Protein AF-A0A7J4EWZ9-F1 (afdb_monomer_lite)

Radius of gyration: 11.61 Å; chains: 1; bounding box: 24×22×36 Å

Structure (mmCIF, N/CA/C/O backbone):
data_AF-A0A7J4EWZ9-F1
#
_entry.id   AF-A0A7J4EWZ9-F1
#
loop_
_atom_site.group_PDB
_atom_site.id
_atom_site.type_symbol
_atom_site.label_atom_id
_atom_site.label_alt_id
_atom_site.label_comp_id
_atom_site.label_asym_id
_atom_site.label_entity_id
_atom_site.label_seq_id
_atom_site.pdbx_PDB_ins_code
_atom_site.Cartn_x
_atom_site.Cartn_y
_atom_site.Cartn_z
_atom_site.occupancy
_atom_site.B_iso_or_equiv
_atom_site.auth_seq_id
_atom_site.auth_comp_id
_atom_site.auth_asym_id
_atom_site.auth_atom_id
_atom_site.pdbx_PDB_model_num
ATOM 1 N N . MET A 1 1 ? -11.165 -4.378 15.866 1.00 59.34 1 MET A N 1
ATOM 2 C CA . MET A 1 1 ? -11.743 -3.559 14.776 1.00 59.34 1 MET A CA 1
ATOM 3 C C . MET A 1 1 ? -10.880 -3.749 13.546 1.00 59.34 1 MET A C 1
ATOM 5 O O . MET A 1 1 ? -9.666 -3.655 13.686 1.00 59.34 1 MET A O 1
ATOM 9 N N . LYS A 1 2 ? -11.473 -4.036 12.381 1.00 70.12 2 LYS A N 1
ATOM 10 C CA . LYS A 1 2 ? -10.745 -3.930 11.110 1.00 70.12 2 LYS A CA 1
ATOM 11 C C . LYS A 1 2 ? -10.344 -2.467 10.910 1.00 70.12 2 LYS A C 1
ATOM 13 O O . LYS A 1 2 ? -11.160 -1.579 11.152 1.00 70.12 2 LYS A O 1
ATOM 18 N N . LYS A 1 3 ? -9.082 -2.224 10.553 1.00 84.12 3 LYS A N 1
ATOM 19 C CA . LYS A 1 3 ? -8.621 -0.900 10.119 1.00 84.12 3 LYS A CA 1
ATOM 20 C C . LYS A 1 3 ? -8.864 -0.806 8.615 1.00 84.12 3 LYS A C 1
ATOM 22 O O . LYS A 1 3 ? -8.563 -1.761 7.906 1.00 84.12 3 LYS A O 1
ATOM 27 N N . GLU A 1 4 ? -9.370 0.328 8.157 1.00 95.81 4 GLU A N 1
ATOM 28 C CA . GLU A 1 4 ? -9.530 0.641 6.736 1.00 95.81 4 GLU A CA 1
ATOM 29 C C . GLU A 1 4 ? -8.555 1.754 6.346 1.00 95.81 4 GLU A C 1
ATOM 31 O O . GLU A 1 4 ? -8.258 2.626 7.170 1.00 95.81 4 GLU A O 1
ATOM 36 N N . ALA A 1 5 ? -8.066 1.721 5.108 1.00 98.25 5 ALA A N 1
ATOM 37 C CA . ALA A 1 5 ? -7.214 2.763 4.542 1.00 98.25 5 ALA A CA 1
ATOM 38 C C . ALA A 1 5 ? -7.579 3.065 3.087 1.00 98.25 5 ALA A C 1
ATOM 40 O O . ALA A 1 5 ? -7.963 2.162 2.340 1.00 98.25 5 ALA A O 1
ATOM 41 N N . ASN A 1 6 ? -7.390 4.313 2.665 1.00 98.62 6 ASN A N 1
ATOM 42 C CA . ASN A 1 6 ? -7.419 4.679 1.254 1.00 98.62 6 ASN A CA 1
ATOM 43 C C . ASN A 1 6 ? -6.196 4.095 0.545 1.00 98.62 6 ASN A C 1
ATOM 45 O O . ASN A 1 6 ? -5.092 4.074 1.091 1.00 98.62 6 ASN A O 1
ATOM 49 N N . LEU A 1 7 ? -6.373 3.664 -0.698 1.00 98.56 7 LEU A N 1
ATOM 50 C CA . LEU A 1 7 ? -5.302 3.161 -1.542 1.00 98.56 7 LEU A CA 1
ATOM 51 C C . LEU A 1 7 ? -5.087 4.099 -2.725 1.00 98.56 7 LEU A C 1
ATOM 53 O O . LEU A 1 7 ? -5.974 4.289 -3.558 1.00 98.56 7 LEU A O 1
ATOM 57 N N . TYR A 1 8 ? -3.871 4.624 -2.829 1.00 98.50 8 TYR A N 1
ATOM 58 C CA . TYR A 1 8 ? -3.422 5.442 -3.944 1.00 98.50 8 TYR A CA 1
ATOM 59 C C . TYR A 1 8 ? -2.398 4.683 -4.784 1.00 98.50 8 TYR A C 1
ATOM 61 O O . TYR A 1 8 ? -1.390 4.202 -4.264 1.00 98.50 8 TYR A O 1
ATOM 69 N N . ILE A 1 9 ? -2.612 4.631 -6.099 1.00 97.50 9 ILE A N 1
ATOM 70 C CA . ILE A 1 9 ? -1.653 4.084 -7.067 1.00 97.50 9 ILE A CA 1
ATOM 71 C C . ILE A 1 9 ? -1.223 5.206 -8.007 1.00 97.50 9 ILE A C 1
ATOM 73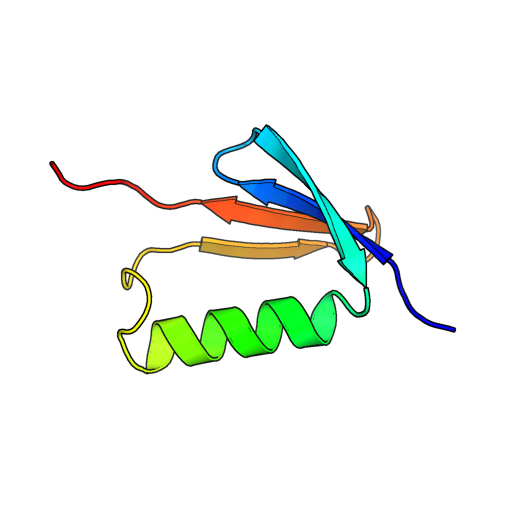 O O . ILE A 1 9 ? -2.055 5.814 -8.680 1.00 97.50 9 ILE A O 1
ATOM 77 N N 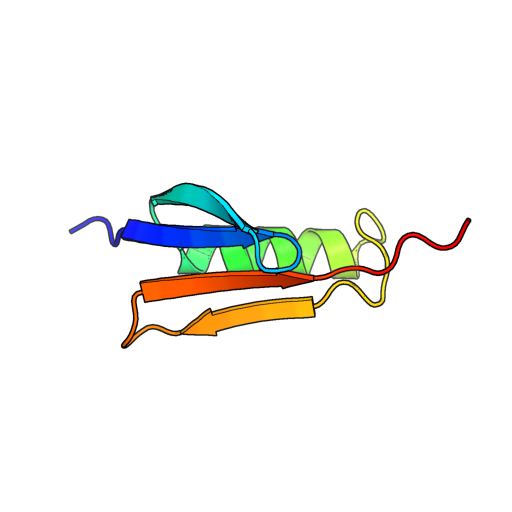. ASN A 1 10 ? 0.080 5.499 -8.045 1.00 96.25 10 ASN A N 1
ATOM 78 C CA . ASN A 1 10 ? 0.656 6.604 -8.819 1.00 96.25 10 ASN A CA 1
ATOM 79 C C . ASN A 1 10 ? -0.097 7.931 -8.588 1.00 96.25 10 ASN A C 1
ATOM 81 O O . ASN A 1 10 ? -0.425 8.656 -9.525 1.00 96.25 10 ASN A O 1
ATOM 85 N N . GLY A 1 11 ? -0.419 8.208 -7.319 1.00 97.00 11 GLY A N 1
ATOM 86 C CA . GLY A 1 11 ? -1.121 9.418 -6.881 1.00 97.00 11 GLY A CA 1
ATOM 87 C C . GLY A 1 11 ? -2.639 9.421 -7.097 1.00 97.00 11 GLY A C 1
ATOM 88 O O . GLY A 1 11 ? -3.303 10.345 -6.641 1.00 97.00 11 GLY A O 1
ATOM 89 N N . LYS A 1 12 ? -3.216 8.404 -7.748 1.00 98.00 12 LYS A N 1
ATOM 90 C CA . LYS A 1 12 ? -4.666 8.305 -7.967 1.00 98.00 12 LYS A CA 1
ATOM 91 C C . LYS A 1 12 ? -5.315 7.446 -6.893 1.00 98.00 12 LYS A C 1
ATOM 93 O O . LYS A 1 12 ? -4.864 6.324 -6.681 1.00 98.00 12 LYS A O 1
ATOM 98 N N . LEU A 1 13 ? -6.381 7.944 -6.266 1.00 97.94 13 LEU A N 1
ATOM 99 C CA . LEU A 1 13 ? -7.231 7.136 -5.390 1.00 97.94 13 LEU A CA 1
ATOM 100 C C . LEU A 1 13 ? -7.881 6.029 -6.225 1.00 97.94 13 LEU A C 1
ATOM 102 O O . LEU A 1 13 ? -8.588 6.319 -7.190 1.00 97.94 13 LEU A O 1
ATOM 106 N N . VAL A 1 14 ? -7.625 4.773 -5.869 1.00 97.88 14 VAL A N 1
ATOM 107 C CA . VAL A 1 14 ? -8.193 3.606 -6.562 1.00 97.88 14 VAL A CA 1
ATOM 108 C C . VAL A 1 14 ? -9.244 2.874 -5.731 1.00 97.88 14 VAL A C 1
ATOM 110 O O . VAL A 1 14 ? -9.992 2.072 -6.280 1.00 97.88 14 VAL A O 1
ATOM 113 N N . GLY A 1 15 ? -9.325 3.154 -4.429 1.00 98.06 15 GLY A N 1
ATOM 114 C CA . GLY A 1 15 ? -10.330 2.579 -3.540 1.00 98.06 15 GLY A CA 1
ATOM 115 C C . GLY A 1 15 ? -9.879 2.568 -2.086 1.00 98.06 15 GLY A C 1
ATOM 116 O O . GLY A 1 15 ? -8.966 3.301 -1.705 1.00 98.06 15 GLY A O 1
ATOM 117 N N . THR A 1 16 ? -10.508 1.708 -1.295 1.00 97.94 16 THR A N 1
ATOM 118 C CA . THR A 1 16 ? -10.163 1.449 0.104 1.00 97.94 16 THR A CA 1
ATOM 119 C C . THR A 1 16 ? -9.799 -0.019 0.300 1.00 97.94 16 THR A C 1
ATOM 121 O O . THR A 1 16 ? -10.182 -0.883 -0.493 1.00 97.94 16 THR A O 1
ATOM 124 N N . VAL A 1 17 ? -9.025 -0.305 1.344 1.00 96.62 17 VAL A N 1
ATOM 125 C CA . VAL A 1 17 ? -8.656 -1.668 1.731 1.00 96.62 17 VAL A CA 1
ATOM 126 C C . VAL A 1 17 ? -8.890 -1.902 3.215 1.00 96.62 17 VAL A C 1
ATOM 128 O O . VAL A 1 17 ? -8.624 -1.026 4.039 1.00 96.62 17 VAL A O 1
ATOM 131 N N . ASP A 1 18 ? -9.315 -3.119 3.538 1.00 96.75 18 ASP A N 1
ATOM 132 C CA . ASP A 1 18 ? -9.280 -3.655 4.895 1.00 96.75 18 ASP A CA 1
ATOM 133 C C . ASP A 1 18 ? -7.851 -4.071 5.265 1.00 96.75 18 ASP A C 1
ATOM 135 O O . ASP A 1 18 ? -7.080 -4.514 4.413 1.00 96.75 18 ASP A O 1
ATOM 139 N N . ASN A 1 19 ? -7.527 -4.012 6.558 1.00 96.56 19 ASN A N 1
ATOM 140 C CA . ASN A 1 19 ? -6.271 -4.505 7.131 1.00 96.56 19 ASN A CA 1
ATOM 141 C C . ASN A 1 19 ? -5.022 -3.976 6.385 1.00 96.56 19 ASN A C 1
ATOM 143 O O . ASN A 1 19 ? -4.213 -4.761 5.880 1.00 96.56 19 ASN A O 1
ATOM 147 N N . PRO A 1 20 ? -4.820 -2.646 6.323 1.00 97.25 20 PRO A N 1
ATOM 148 C CA . PRO A 1 20 ? -3.765 -2.018 5.525 1.00 97.25 20 PRO A CA 1
ATOM 149 C C . PRO A 1 20 ? -2.354 -2.540 5.820 1.00 97.25 20 PRO A C 1
ATOM 151 O O . PRO A 1 20 ? -1.536 -2.676 4.912 1.00 97.25 20 PRO A O 1
ATOM 154 N N . GLU A 1 21 ? -2.077 -2.887 7.076 1.00 97.00 21 GLU A N 1
ATOM 155 C CA . GLU A 1 21 ? -0.803 -3.469 7.506 1.00 97.00 21 GLU A CA 1
ATOM 156 C C . GLU A 1 21 ? -0.521 -4.817 6.813 1.00 97.00 21 GLU A C 1
ATOM 158 O O . GLU A 1 21 ? 0.595 -5.052 6.339 1.00 97.00 21 GLU A O 1
ATOM 163 N N . GLU A 1 22 ? -1.537 -5.681 6.685 1.00 97.31 22 GLU A N 1
ATOM 164 C CA . GLU A 1 22 ? -1.429 -6.974 5.995 1.00 97.31 22 GLU A CA 1
ATOM 165 C C . GLU A 1 22 ? -1.229 -6.780 4.491 1.00 97.31 22 GLU A C 1
ATOM 167 O O . GLU A 1 22 ? -0.355 -7.416 3.896 1.00 97.31 22 GLU A O 1
ATOM 172 N N . VAL A 1 23 ? -1.970 -5.846 3.887 1.00 97.12 23 VAL A N 1
ATOM 173 C CA . VAL A 1 23 ? -1.837 -5.495 2.464 1.00 97.12 23 VAL A CA 1
ATOM 174 C C . VAL A 1 23 ? -0.418 -5.013 2.157 1.00 97.12 23 VAL A C 1
ATOM 176 O O . VAL A 1 23 ? 0.232 -5.507 1.234 1.00 97.12 23 VAL A O 1
ATOM 179 N N . VAL A 1 24 ? 0.109 -4.087 2.959 1.00 98.06 24 VAL A N 1
ATOM 180 C CA . VAL A 1 24 ? 1.460 -3.534 2.792 1.00 98.06 24 VAL A CA 1
ATOM 181 C C . VAL A 1 24 ? 2.523 -4.611 2.971 1.00 98.06 24 VAL A C 1
ATOM 183 O O . VAL A 1 24 ? 3.472 -4.677 2.183 1.00 98.06 24 VAL A O 1
ATOM 186 N N . LYS A 1 25 ? 2.375 -5.472 3.986 1.00 98.38 25 LYS A N 1
ATOM 187 C CA . LYS A 1 25 ? 3.285 -6.597 4.223 1.00 98.38 25 LYS A CA 1
ATOM 188 C C . LYS A 1 25 ? 3.313 -7.537 3.018 1.00 98.38 25 LYS A C 1
ATOM 190 O 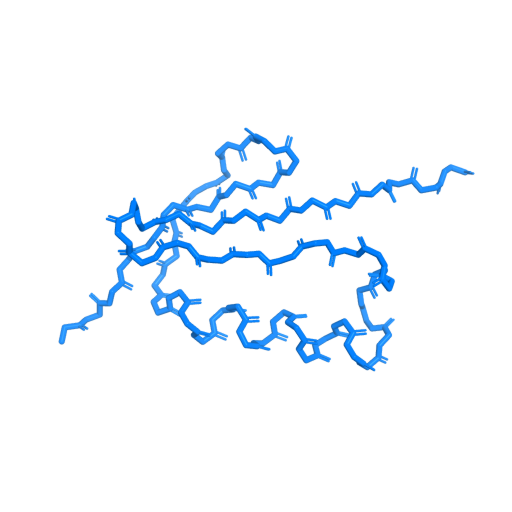O . LYS A 1 25 ? 4.399 -7.813 2.504 1.00 98.38 25 LYS A O 1
ATOM 195 N N . HIS A 1 26 ? 2.144 -7.951 2.532 1.00 98.19 26 HIS A N 1
ATOM 196 C CA . HIS A 1 26 ? 1.995 -8.837 1.375 1.00 98.19 26 HIS A CA 1
ATOM 197 C C . HIS A 1 26 ? 2.636 -8.255 0.110 1.00 98.19 26 HIS A C 1
ATOM 199 O O . HIS A 1 26 ? 3.425 -8.920 -0.560 1.00 98.19 26 HIS A O 1
ATOM 205 N N . LEU A 1 27 ? 2.382 -6.980 -0.195 1.00 97.81 27 LEU A N 1
ATOM 206 C CA . LEU A 1 27 ? 2.970 -6.320 -1.365 1.00 97.81 27 LEU A CA 1
ATOM 207 C C . LEU A 1 27 ? 4.498 -6.205 -1.260 1.00 97.81 27 LEU A C 1
ATOM 209 O O . LEU A 1 27 ? 5.215 -6.438 -2.235 1.00 97.81 27 LEU A O 1
ATOM 213 N N . ARG A 1 28 ? 5.031 -5.900 -0.070 1.00 98.06 28 ARG A N 1
ATOM 214 C CA . ARG A 1 28 ? 6.485 -5.870 0.161 1.00 98.06 28 ARG A CA 1
ATOM 215 C C . ARG A 1 28 ? 7.117 -7.254 0.003 1.00 98.06 28 ARG A C 1
ATOM 217 O O . ARG A 1 28 ? 8.233 -7.341 -0.505 1.00 98.06 28 ARG A O 1
ATOM 224 N N . GLU A 1 29 ? 6.429 -8.319 0.410 1.00 98.44 29 GLU A N 1
ATOM 225 C CA . GLU A 1 29 ? 6.868 -9.703 0.189 1.00 98.44 29 GLU A CA 1
ATOM 226 C C . GLU A 1 29 ? 6.904 -10.059 -1.295 1.00 98.44 29 GLU A C 1
ATOM 228 O O . GLU A 1 29 ? 7.926 -10.557 -1.765 1.00 98.44 29 GLU A O 1
ATOM 233 N N . LYS A 1 30 ? 5.854 -9.722 -2.049 1.00 98.06 30 LYS A N 1
ATOM 234 C CA . LYS A 1 30 ? 5.829 -9.893 -3.508 1.00 98.06 30 LYS A CA 1
ATOM 235 C C . LYS A 1 30 ? 6.984 -9.167 -4.197 1.00 98.06 30 LYS A C 1
ATOM 237 O O . LYS A 1 30 ? 7.673 -9.756 -5.026 1.00 98.06 30 LYS A O 1
ATOM 242 N N . ARG A 1 31 ? 7.279 -7.926 -3.792 1.00 97.38 31 ARG A N 1
ATOM 243 C CA . ARG A 1 31 ? 8.450 -7.179 -4.286 1.00 97.38 31 ARG A CA 1
ATOM 244 C C . ARG A 1 31 ? 9.771 -7.886 -3.968 1.00 97.38 31 ARG A C 1
ATOM 246 O O . ARG A 1 31 ? 10.629 -7.967 -4.837 1.00 97.38 31 ARG A O 1
ATOM 253 N N . ARG A 1 32 ? 9.941 -8.434 -2.756 1.00 97.38 32 ARG A N 1
ATOM 254 C CA . ARG A 1 32 ? 11.151 -9.199 -2.376 1.00 97.38 32 ARG A CA 1
ATOM 255 C C . ARG A 1 32 ? 11.325 -10.492 -3.176 1.00 97.38 32 ARG A C 1
ATOM 257 O O . ARG A 1 32 ? 12.456 -10.908 -3.388 1.00 97.38 32 ARG A O 1
ATOM 264 N N . LYS A 1 33 ? 10.226 -11.106 -3.617 1.00 98.00 33 LYS A N 1
ATOM 265 C CA . LYS A 1 33 ? 10.226 -12.304 -4.470 1.00 98.00 33 LYS A CA 1
ATOM 266 C C . LYS A 1 33 ? 10.436 -12.000 -5.959 1.00 98.00 33 LYS A C 1
ATOM 268 O O . LYS A 1 33 ? 10.550 -12.931 -6.744 1.00 98.00 33 LYS A O 1
ATOM 273 N N . GLY A 1 34 ? 10.474 -10.724 -6.352 1.00 96.44 34 GLY A N 1
ATOM 274 C CA . GLY A 1 34 ? 10.565 -10.312 -7.756 1.00 96.44 34 GLY A CA 1
ATOM 275 C C . GLY A 1 34 ? 9.231 -10.340 -8.514 1.00 96.44 34 GLY A C 1
ATOM 276 O O . GLY A 1 34 ? 9.223 -10.156 -9.724 1.00 96.44 34 GLY A O 1
ATOM 277 N N . GLU A 1 35 ? 8.101 -10.529 -7.823 1.00 97.12 35 GLU A N 1
ATOM 278 C CA . GLU A 1 35 ? 6.755 -10.508 -8.426 1.00 97.12 35 GLU A CA 1
ATOM 279 C C . GLU A 1 35 ? 6.245 -9.078 -8.695 1.00 97.12 35 GLU A C 1
ATOM 281 O O . GLU A 1 35 ? 5.271 -8.886 -9.419 1.00 97.12 35 GLU A O 1
ATOM 286 N N . LEU A 1 36 ? 6.884 -8.068 -8.096 1.00 95.50 36 LEU A N 1
ATOM 287 C CA . LEU A 1 36 ? 6.680 -6.649 -8.393 1.00 95.50 36 LEU A CA 1
ATOM 288 C C . LEU A 1 36 ? 8.016 -6.028 -8.818 1.00 95.50 36 LEU A C 1
ATOM 290 O O . LEU A 1 36 ? 9.056 -6.464 -8.314 1.00 95.50 36 LEU A O 1
ATOM 294 N N . PRO A 1 37 ? 8.013 -4.973 -9.657 1.00 94.00 37 PRO A N 1
ATOM 295 C CA . PRO A 1 37 ? 9.231 -4.252 -10.005 1.00 94.00 37 PRO A CA 1
ATOM 296 C C . PRO A 1 37 ? 10.024 -3.849 -8.750 1.00 94.00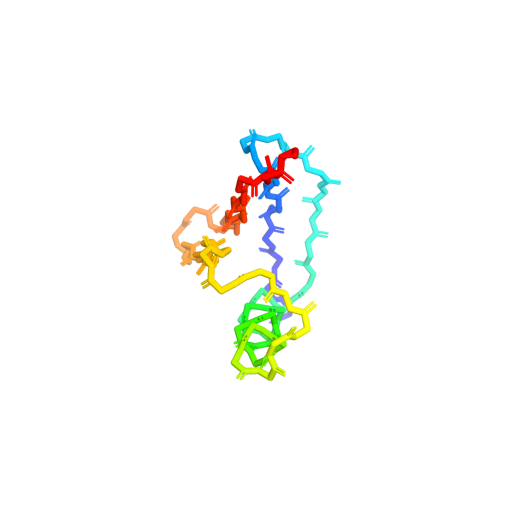 37 PRO A C 1
ATOM 298 O O . PRO A 1 37 ? 9.420 -3.354 -7.788 1.00 94.00 37 PRO A O 1
ATOM 301 N N . PRO A 1 38 ? 11.361 -4.008 -8.737 1.00 91.44 38 PRO A N 1
ATOM 302 C CA . PRO A 1 38 ? 12.179 -3.823 -7.534 1.00 91.44 38 PRO A CA 1
ATOM 303 C C . PRO A 1 38 ? 12.087 -2.401 -6.962 1.00 91.44 38 PRO A C 1
ATOM 305 O O . PRO A 1 38 ? 12.174 -2.212 -5.750 1.00 91.44 38 PRO A O 1
ATOM 308 N N . TYR A 1 39 ? 11.825 -1.414 -7.822 1.00 92.94 39 TYR A N 1
ATOM 309 C CA . TYR A 1 39 ? 11.675 -0.003 -7.460 1.00 92.94 39 TYR A CA 1
ATOM 310 C C . TYR A 1 39 ? 10.225 0.420 -7.173 1.00 92.94 39 TYR A C 1
ATOM 312 O O . TYR A 1 39 ? 9.938 1.610 -7.094 1.00 92.94 39 TYR A O 1
ATOM 320 N N . THR A 1 40 ? 9.300 -0.531 -7.003 1.00 96.31 40 THR A N 1
ATOM 321 C CA . THR A 1 40 ? 7.935 -0.223 -6.548 1.00 96.31 40 THR A CA 1
ATOM 322 C C . THR A 1 40 ? 7.994 0.321 -5.120 1.00 96.31 40 THR A C 1
ATOM 324 O O . THR A 1 40 ? 8.392 -0.399 -4.196 1.00 96.31 40 THR A O 1
ATOM 327 N N . SER A 1 41 ? 7.607 1.580 -4.919 1.00 97.62 41 SER A N 1
ATOM 328 C CA . SER A 1 41 ? 7.445 2.190 -3.598 1.00 97.62 41 SER A CA 1
ATOM 329 C C . SER A 1 41 ? 6.125 1.748 -2.975 1.00 97.62 41 SER A C 1
ATOM 331 O O . SER A 1 41 ? 5.106 1.708 -3.660 1.00 97.62 41 SER A O 1
ATOM 333 N N . ILE A 1 42 ? 6.152 1.387 -1.688 1.00 98.44 42 ILE A N 1
ATOM 334 C CA . ILE A 1 42 ? 4.984 0.930 -0.919 1.00 98.44 42 ILE A CA 1
ATOM 335 C C . ILE A 1 42 ? 5.082 1.521 0.494 1.00 98.44 42 ILE A C 1
ATOM 337 O O . ILE A 1 42 ? 5.887 1.055 1.318 1.00 98.44 42 ILE A O 1
ATOM 341 N N . SER A 1 43 ? 4.255 2.521 0.787 1.00 97.94 43 SER A N 1
ATOM 342 C CA . SER A 1 43 ? 4.1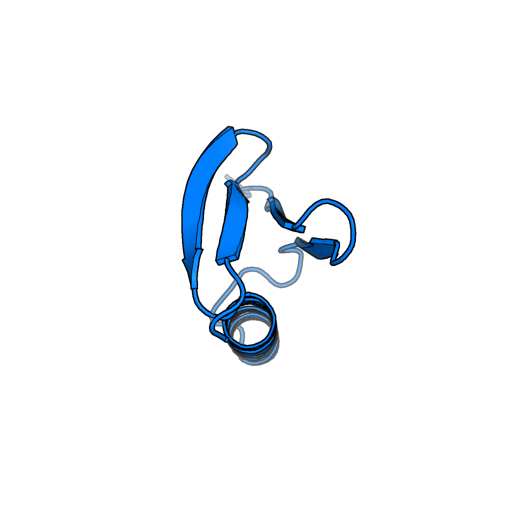55 3.165 2.101 1.00 97.94 43 SER A CA 1
ATOM 343 C C . SER A 1 43 ? 2.734 3.095 2.651 1.00 97.94 43 SER A C 1
ATOM 345 O O . SER A 1 43 ? 1.766 3.012 1.901 1.00 97.94 43 SER A O 1
ATOM 347 N N . TYR A 1 44 ? 2.630 3.116 3.976 1.00 98.25 44 TYR A N 1
ATOM 348 C CA . TYR A 1 44 ? 1.375 3.230 4.705 1.00 98.25 44 TYR A CA 1
ATOM 349 C C . TYR A 1 44 ? 1.565 4.237 5.829 1.00 98.25 44 TYR A C 1
ATOM 351 O O . TYR A 1 44 ? 2.541 4.141 6.576 1.00 98.25 44 TYR A O 1
ATOM 359 N N . ASN A 1 45 ? 0.667 5.215 5.892 1.00 97.50 45 ASN A N 1
ATOM 360 C CA . ASN A 1 45 ? 0.588 6.204 6.950 1.00 97.50 45 ASN A CA 1
ATOM 361 C C . ASN A 1 45 ? -0.606 5.859 7.850 1.00 97.50 45 ASN A C 1
ATOM 363 O O . ASN A 1 45 ? -1.752 5.891 7.407 1.00 97.50 45 ASN A O 1
ATOM 367 N N . GLU A 1 46 ? -0.329 5.519 9.109 1.00 95.31 46 GLU A N 1
ATOM 368 C CA . GLU A 1 46 ? -1.359 5.137 10.081 1.00 95.31 46 GLU A CA 1
ATOM 369 C C . GLU A 1 46 ? -2.233 6.309 10.542 1.00 95.31 46 GLU A C 1
ATOM 371 O O . GLU A 1 46 ? -3.407 6.102 10.847 1.00 95.31 46 GLU A O 1
ATOM 376 N N . GLU A 1 47 ? -1.685 7.525 10.580 1.00 96.75 47 GLU A N 1
ATOM 377 C CA . GLU A 1 47 ? -2.403 8.727 11.010 1.00 96.75 47 GLU A CA 1
ATOM 378 C C . GLU A 1 47 ? -3.434 9.144 9.959 1.00 96.75 47 GLU A C 1
ATOM 380 O O . GLU A 1 47 ? -4.611 9.314 10.277 1.00 96.75 47 GLU A O 1
ATOM 385 N N . SER A 1 48 ? -3.011 9.240 8.694 1.00 97.44 48 SER A N 1
ATOM 386 C CA . SER A 1 48 ? -3.906 9.616 7.594 1.00 97.44 48 SER A CA 1
ATOM 387 C C . SER A 1 48 ? -4.737 8.449 7.056 1.00 97.44 48 SER A C 1
ATOM 389 O O . SER A 1 48 ? -5.719 8.671 6.354 1.00 97.44 48 SER A O 1
ATOM 391 N N . LYS A 1 49 ? -4.384 7.208 7.421 1.00 97.75 49 LYS A N 1
ATOM 392 C CA . LYS A 1 49 ? -4.966 5.967 6.887 1.00 97.75 49 LYS A CA 1
ATOM 393 C C . LYS A 1 49 ? -4.852 5.887 5.366 1.00 97.75 49 LYS A C 1
ATOM 395 O O . LYS A 1 49 ? -5.801 5.510 4.683 1.00 97.75 49 LYS A O 1
ATOM 400 N N . ASP A 1 50 ? -3.668 6.191 4.845 1.00 98.44 50 ASP A N 1
ATOM 401 C CA . ASP A 1 50 ? -3.398 6.148 3.410 1.00 98.44 50 ASP A CA 1
ATOM 402 C C . ASP A 1 50 ? -2.264 5.180 3.085 1.00 98.44 50 ASP A C 1
ATOM 404 O O . ASP A 1 50 ? -1.183 5.212 3.681 1.00 98.44 50 ASP A O 1
ATOM 408 N N . ILE A 1 51 ? -2.496 4.330 2.090 1.00 98.62 51 ILE A N 1
ATOM 409 C CA . ILE A 1 51 ? -1.468 3.538 1.423 1.00 98.62 51 ILE A CA 1
ATOM 410 C C . ILE A 1 51 ? -1.121 4.226 0.109 1.00 98.62 51 ILE A C 1
ATOM 412 O O . ILE A 1 51 ? -1.998 4.476 -0.718 1.00 98.62 51 ILE A O 1
ATOM 416 N N . HIS A 1 52 ? 0.170 4.441 -0.127 1.00 98.56 52 HIS A N 1
ATOM 417 C CA . HIS A 1 52 ? 0.670 4.908 -1.414 1.00 98.56 52 HIS A CA 1
ATOM 418 C C . HIS A 1 52 ? 1.538 3.838 -2.066 1.00 98.56 52 HIS A C 1
ATOM 420 O O . HIS A 1 52 ? 2.505 3.339 -1.483 1.00 98.56 52 HIS A O 1
ATOM 426 N N . ILE A 1 53 ? 1.200 3.519 -3.312 1.00 98.25 53 ILE A N 1
ATOM 427 C CA . ILE A 1 53 ? 1.989 2.667 -4.193 1.00 98.25 53 ILE A CA 1
ATOM 428 C C . ILE A 1 53 ? 2.405 3.502 -5.397 1.00 98.25 53 ILE A C 1
ATOM 430 O O . ILE A 1 53 ? 1.562 4.100 -6.068 1.00 98.25 53 ILE A O 1
ATOM 434 N N . SER A 1 54 ? 3.697 3.528 -5.702 1.00 97.06 54 SER A N 1
ATOM 435 C CA . SER A 1 54 ? 4.187 4.132 -6.939 1.00 97.06 54 SER A CA 1
ATOM 436 C C . SER A 1 54 ? 5.207 3.243 -7.631 1.00 97.06 54 SER A C 1
ATOM 438 O O . SER A 1 54 ? 6.023 2.578 -6.995 1.00 97.06 54 SER A O 1
ATOM 440 N N . TYR A 1 55 ? 5.140 3.208 -8.955 1.00 93.38 55 TYR A N 1
ATOM 441 C CA . TYR A 1 55 ? 6.083 2.483 -9.795 1.00 93.38 55 TYR A CA 1
ATOM 442 C C . TYR A 1 55 ? 6.269 3.237 -11.107 1.00 93.38 55 TYR A C 1
ATOM 444 O O . TYR A 1 55 ? 5.336 3.838 -11.638 1.00 93.38 55 TYR A O 1
ATOM 452 N N . MET A 1 56 ? 7.480 3.179 -11.650 1.00 85.25 56 MET A N 1
ATOM 453 C CA . MET A 1 56 ? 7.736 3.610 -13.018 1.00 85.25 56 MET A CA 1
ATOM 454 C C . MET A 1 56 ? 7.566 2.408 -13.937 1.00 85.25 56 MET A C 1
ATOM 456 O O . MET A 1 56 ? 8.248 1.396 -13.778 1.00 85.25 56 MET A O 1
ATOM 460 N N . SER A 1 57 ? 6.667 2.519 -14.910 1.00 70.00 57 SER A N 1
ATOM 461 C CA . SER A 1 57 ? 6.704 1.632 -16.067 1.00 70.00 57 SER A CA 1
ATOM 462 C C . SER A 1 57 ? 7.929 2.006 -16.893 1.00 70.00 57 SER A C 1
ATOM 464 O O . SER A 1 57 ? 7.965 3.079 -17.495 1.00 70.00 57 SER A O 1
ATOM 466 N N . VAL A 1 58 ? 8.940 1.140 -16.896 1.00 61.19 58 VAL A N 1
ATOM 467 C CA . VAL A 1 58 ? 9.994 1.202 -17.909 1.00 61.19 58 VAL A CA 1
ATOM 468 C C . VAL A 1 58 ? 9.345 0.704 -19.199 1.00 61.19 58 VAL A C 1
ATOM 470 O O . VAL A 1 58 ? 8.852 -0.423 -19.232 1.00 61.19 58 VAL A O 1
ATOM 473 N N . LYS A 1 59 ? 9.218 1.593 -20.188 1.00 54.81 59 LYS A N 1
ATOM 474 C CA . LYS A 1 59 ? 8.796 1.224 -21.543 1.00 54.81 59 LYS A CA 1
ATOM 475 C C . LYS A 1 59 ? 9.940 0.552 -22.284 1.00 54.81 59 LYS A C 1
ATOM 477 O O . LYS A 1 59 ? 11.095 0.960 -22.033 1.00 54.81 59 LYS A O 1
#

Secondary structure (DSSP, 8-state):
---EEEEEETTEEEEEEESHHHHHHHHHHHHHTTSS-TT-EEEEETTTTEEEEE-----

Sequence (59 aa):
MKKEANLYINGKLVGTVDNPEEVVKHLREKRRKGELPPYTSISYNEESKDIHISYMSVK

Foldseek 3Di:
DWQKAFEEEQNDGPGMDTPLVVVLVVVVVCCVVVVDPVPWDWDADPVRRYI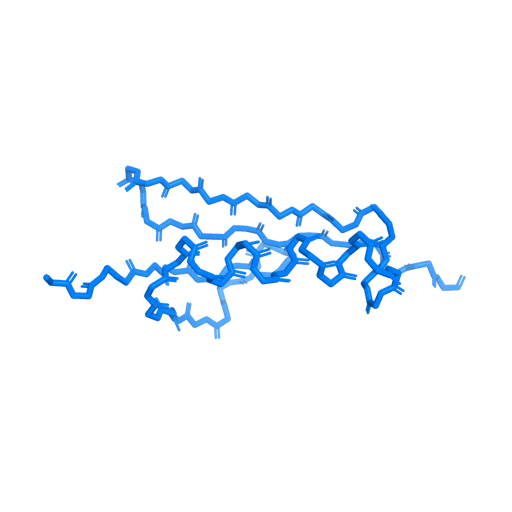YTYDDDDD

pLDDT: mean 93.87, std 9.89, range [54.81, 98.62]